Protein AF-A0A6I3U8N3-F1 (afdb_monomer_lite)

Radius of gyration: 14.9 Å; chains: 1; bounding box: 33×36×46 Å

Secondary structure (DSSP, 8-state):
-------HHHHHHHHHHHHTT--TTT--EEEE---TTTTTBEEEE-HHHHHHH---SS-BGGGSSB-TTT--B-HHHHHHTT---SHHHHHHHHHHHHH-EEE---HHHHHHHHH--

Foldseek 3Di:
DDPPPDPVQLVQQLVVQVVVVHHQQPAWEWAFAPDPVRQAFTQHTGPVVCVLFVDDRGDGQVLTQAHLPVLAGDPPSCVVVVHDDDPVSRVSSSVNSVRHHYHYDPVVSVVVVVVVD

Organism: Streptococcus pneumoniae (NCBI:txid1313)

Sequence (117 aa):
SDIAFVDMKSFYASVECVKRGLHPLKTSLCVMSRADNSTGLILASSPMFKKIFGKSNVGRAYDLPFDIKTRKFSYYNARKQGLPTASDYVRYIEDWAQVTLIVPPRMDEYIAVNMEI

pLDDT: mean 82.42, std 14.7, range [34.25, 97.44]

InterPro domains:
  IPR043502 DNA/RNA polymerase superfamily [SSF56672] (2-106)

Structure (mmCIF, N/CA/C/O backbone):
data_AF-A0A6I3U8N3-F1
#
_entry.id   AF-A0A6I3U8N3-F1
#
loop_
_atom_site.group_PDB
_atom_site.id
_atom_site.type_symbol
_atom_site.label_atom_id
_atom_site.label_alt_id
_atom_site.label_comp_id
_atom_site.label_asym_id
_atom_site.label_entity_id
_atom_site.label_seq_id
_atom_site.pdbx_PDB_ins_code
_atom_site.Cartn_x
_atom_site.Cartn_y
_atom_site.Cartn_z
_atom_site.occupancy
_atom_site.B_iso_or_equiv
_atom_site.auth_seq_id
_atom_site.auth_comp_id
_atom_site.auth_asym_id
_atom_site.auth_atom_id
_atom_site.pdbx_PDB_model_num
ATOM 1 N N . SER A 1 1 ? 5.842 -19.341 28.053 1.00 34.25 1 SER A N 1
ATOM 2 C CA . SER A 1 1 ? 5.016 -18.245 27.523 1.00 34.25 1 SER A CA 1
ATOM 3 C C . SER A 1 1 ? 5.519 -17.906 26.140 1.00 34.25 1 SER A C 1
ATOM 5 O O . SER A 1 1 ? 6.607 -17.354 26.032 1.00 34.25 1 SER A O 1
ATOM 7 N N . ASP A 1 2 ? 4.796 -18.309 25.098 1.00 37.59 2 ASP A N 1
ATOM 8 C CA . ASP A 1 2 ? 5.155 -17.985 23.717 1.00 37.59 2 ASP A CA 1
ATOM 9 C C . ASP A 1 2 ? 4.878 -16.501 23.469 1.00 37.59 2 ASP A C 1
ATOM 11 O O . ASP A 1 2 ? 3.731 -16.055 23.449 1.00 37.59 2 ASP A O 1
ATOM 15 N N . ILE A 1 3 ? 5.941 -15.709 23.347 1.00 38.94 3 ILE A N 1
ATOM 16 C CA . ILE A 1 3 ? 5.838 -14.285 23.027 1.00 38.94 3 ILE A CA 1
ATOM 17 C C . ILE A 1 3 ? 5.549 -14.188 21.526 1.00 38.94 3 ILE A C 1
ATOM 19 O O . ILE A 1 3 ? 6.460 -14.216 20.698 1.00 38.94 3 ILE A O 1
ATOM 23 N N . ALA A 1 4 ? 4.270 -14.104 21.159 1.00 47.03 4 ALA A N 1
ATOM 24 C CA . ALA A 1 4 ? 3.868 -13.778 19.798 1.00 47.03 4 ALA A CA 1
ATOM 25 C C . ALA A 1 4 ? 4.230 -12.311 19.519 1.00 47.03 4 ALA A C 1
ATOM 27 O O . ALA A 1 4 ? 3.577 -11.392 20.012 1.00 47.03 4 ALA A O 1
ATOM 28 N N . PHE A 1 5 ? 5.282 -12.079 18.732 1.00 46.09 5 PHE A N 1
ATOM 29 C CA . PHE A 1 5 ? 5.619 -10.751 18.217 1.00 46.09 5 PHE A CA 1
ATOM 30 C C . PHE A 1 5 ? 4.560 -10.320 17.193 1.00 46.09 5 PHE A C 1
ATOM 32 O O . PHE A 1 5 ? 4.715 -10.500 15.984 1.00 46.09 5 PHE A O 1
ATOM 39 N N . VAL A 1 6 ? 3.446 -9.774 17.681 1.00 54.66 6 VAL A N 1
ATOM 40 C CA . VAL A 1 6 ? 2.423 -9.158 16.836 1.00 54.66 6 VAL A CA 1
ATOM 41 C C . VAL A 1 6 ? 3.007 -7.863 16.279 1.00 54.66 6 VAL A C 1
ATOM 43 O O . VAL A 1 6 ? 3.333 -6.938 17.022 1.00 54.66 6 VAL A O 1
ATOM 46 N N . ASP A 1 7 ? 3.155 -7.782 14.957 1.00 66.94 7 ASP A N 1
ATOM 47 C CA . ASP A 1 7 ? 3.504 -6.531 14.290 1.00 66.94 7 ASP A CA 1
ATOM 48 C C . ASP A 1 7 ? 2.367 -5.521 14.509 1.00 66.94 7 ASP A C 1
ATOM 50 O O . ASP A 1 7 ? 1.373 -5.510 13.776 1.00 66.94 7 ASP A O 1
ATOM 54 N N . MET A 1 8 ? 2.522 -4.668 15.527 1.00 65.75 8 MET A N 1
ATOM 55 C CA . MET A 1 8 ? 1.541 -3.647 15.913 1.00 65.75 8 MET A CA 1
ATOM 56 C C . MET A 1 8 ? 1.136 -2.748 14.738 1.00 65.75 8 MET A C 1
ATOM 58 O O . MET A 1 8 ? 0.009 -2.264 14.674 1.00 65.75 8 MET A O 1
ATOM 62 N N . LYS A 1 9 ? 2.015 -2.542 13.752 1.00 71.38 9 LYS A N 1
ATOM 63 C CA . LYS A 1 9 ? 1.672 -1.734 12.578 1.00 71.38 9 LYS A CA 1
ATOM 64 C C . LYS A 1 9 ? 0.781 -2.502 11.606 1.00 71.38 9 LYS A C 1
ATOM 66 O O . LYS A 1 9 ? -0.125 -1.919 11.019 1.00 71.38 9 LYS A O 1
ATOM 71 N N . SER A 1 10 ? 0.971 -3.811 11.448 1.00 73.12 10 SER A N 1
ATOM 72 C CA . SER A 1 10 ? -0.003 -4.627 10.708 1.00 73.12 10 SER A CA 1
ATOM 73 C C . SER A 1 10 ? -1.323 -4.790 11.451 1.00 73.12 10 SER A C 1
ATOM 75 O O . SER A 1 10 ? -2.361 -4.918 10.797 1.00 73.12 10 SER A O 1
ATOM 77 N N . PHE A 1 11 ? -1.307 -4.712 12.782 1.00 77.81 11 PHE A N 1
ATOM 78 C CA . PHE A 1 11 ? -2.524 -4.658 13.583 1.00 77.81 11 PHE A CA 1
ATOM 79 C C . PHE A 1 11 ? -3.359 -3.411 13.257 1.00 77.81 11 PHE A C 1
ATOM 81 O O . PHE A 1 11 ? -4.518 -3.564 12.879 1.00 77.81 11 PHE A O 1
ATOM 88 N N . TYR A 1 12 ? -2.774 -2.206 13.234 1.00 80.56 12 TYR A N 1
ATOM 89 C CA . TYR A 1 12 ? -3.522 -0.993 12.858 1.00 80.56 12 TYR A CA 1
ATOM 90 C C . TYR A 1 12 ? -4.133 -1.072 11.452 1.00 80.56 12 TYR A C 1
ATOM 92 O O . TYR A 1 12 ? -5.293 -0.719 11.258 1.00 80.56 12 TYR A O 1
ATOM 100 N N . ALA A 1 13 ? -3.408 -1.609 10.465 1.00 86.19 13 ALA A N 1
ATOM 101 C CA . ALA A 1 13 ? -3.977 -1.820 9.131 1.00 86.19 13 ALA A CA 1
ATOM 102 C C . ALA A 1 13 ? -5.115 -2.861 9.123 1.00 86.19 13 ALA A C 1
ATOM 104 O O . ALA A 1 13 ? -6.034 -2.765 8.309 1.00 86.19 13 ALA A O 1
ATOM 105 N N . SER A 1 14 ? -5.077 -3.839 10.028 1.00 84.69 14 SER A N 1
ATOM 106 C CA . SER A 1 14 ? -6.140 -4.836 10.191 1.00 84.69 14 SER A CA 1
ATOM 107 C C . SER A 1 14 ? -7.378 -4.230 10.859 1.00 84.69 14 SER A C 1
ATOM 109 O O . SER A 1 14 ? -8.488 -4.478 10.394 1.00 84.69 14 SER A O 1
ATOM 111 N N . VAL A 1 15 ? -7.198 -3.368 11.865 1.00 84.62 15 VAL A N 1
ATOM 112 C CA . VAL A 1 15 ? -8.278 -2.567 12.471 1.00 84.62 15 VAL A CA 1
ATOM 113 C C . VAL A 1 15 ? -8.948 -1.689 11.413 1.00 84.62 15 VAL A C 1
ATOM 115 O O . VAL A 1 15 ? -10.174 -1.676 11.308 1.00 84.62 15 VAL A O 1
ATOM 118 N N . GLU A 1 16 ? -8.163 -1.026 10.559 1.00 88.56 16 GLU A N 1
ATOM 119 C CA . GLU A 1 16 ? -8.694 -0.227 9.449 1.00 88.56 16 GLU A CA 1
ATOM 120 C C . GLU A 1 16 ? -9.512 -1.059 8.452 1.00 88.56 16 GLU A C 1
ATOM 122 O O . GLU A 1 16 ? -10.511 -0.555 7.928 1.00 88.56 16 GLU A O 1
ATOM 127 N N . CYS A 1 17 ? -9.114 -2.312 8.194 1.00 89.69 17 CYS A N 1
ATOM 128 C CA . CYS A 1 17 ? -9.906 -3.239 7.386 1.00 89.69 17 CYS A CA 1
ATOM 129 C C . CYS A 1 17 ? -11.244 -3.546 8.070 1.00 89.69 17 CYS A C 1
ATOM 131 O O . CYS A 1 17 ? -12.295 -3.329 7.470 1.00 89.69 17 CYS A O 1
ATOM 133 N N . VAL A 1 18 ? -11.221 -3.977 9.336 1.00 87.81 18 VAL A N 1
ATOM 134 C CA . VAL A 1 18 ? -12.429 -4.375 10.082 1.00 87.81 18 VAL A CA 1
ATOM 135 C C . VAL A 1 18 ? -13.413 -3.214 10.214 1.00 87.81 18 VAL A C 1
ATOM 137 O O . VAL A 1 18 ? -14.592 -3.371 9.906 1.00 87.81 18 VAL A O 1
ATOM 140 N N . LYS A 1 19 ? -12.932 -2.016 10.563 1.00 86.69 19 LYS A N 1
ATOM 141 C CA . LYS A 1 19 ? -13.757 -0.798 10.665 1.00 86.69 19 LYS A CA 1
ATOM 142 C C . LYS A 1 19 ? -14.379 -0.369 9.327 1.00 86.69 19 LYS A C 1
ATOM 144 O O . LYS A 1 19 ? -15.320 0.415 9.326 1.00 86.69 19 LYS A O 1
ATOM 149 N N . ARG A 1 20 ? -13.864 -0.860 8.194 1.00 87.75 20 ARG A N 1
ATOM 150 C CA . ARG A 1 20 ? -14.428 -0.654 6.846 1.00 87.75 20 ARG A CA 1
ATOM 151 C C . ARG A 1 20 ? -15.272 -1.833 6.355 1.00 87.75 20 ARG A C 1
ATOM 153 O O . ARG A 1 20 ? -15.666 -1.836 5.194 1.00 87.75 20 ARG A O 1
ATOM 160 N N . GLY A 1 21 ? -15.522 -2.840 7.195 1.00 89.56 21 GLY A N 1
ATOM 161 C CA . GLY A 1 21 ? -16.228 -4.063 6.801 1.00 89.56 21 GLY A CA 1
ATOM 162 C C . GLY A 1 21 ? -15.415 -4.971 5.870 1.00 89.56 21 GLY A C 1
ATOM 163 O O . GLY A 1 21 ? -15.984 -5.777 5.139 1.00 89.56 21 GLY A O 1
ATOM 164 N N . LEU A 1 22 ? -14.087 -4.834 5.862 1.00 91.94 22 LEU A N 1
ATOM 165 C CA . LEU A 1 22 ? -13.176 -5.578 4.994 1.00 91.94 22 LEU A CA 1
ATOM 166 C C . LEU A 1 22 ? -12.472 -6.699 5.759 1.00 91.94 22 LEU A C 1
ATOM 168 O O . LEU A 1 22 ? -12.141 -6.571 6.937 1.00 91.94 22 LEU A O 1
ATOM 172 N N . HIS A 1 23 ? -12.165 -7.794 5.062 1.00 88.50 23 HIS A N 1
ATOM 173 C CA . HIS A 1 23 ? -11.481 -8.932 5.670 1.00 88.50 23 HIS A CA 1
ATOM 174 C C . HIS A 1 23 ? -9.972 -8.639 5.836 1.00 88.50 23 HIS A C 1
ATOM 176 O O . HIS A 1 23 ? -9.269 -8.520 4.823 1.00 88.50 23 HIS A O 1
ATOM 182 N N . PRO A 1 24 ? -9.423 -8.592 7.067 1.00 83.62 24 PRO A N 1
ATOM 183 C CA . PRO A 1 24 ? -8.069 -8.086 7.341 1.00 83.62 24 PRO A CA 1
ATOM 184 C C . PRO A 1 24 ? -6.945 -8.921 6.715 1.00 83.62 24 PRO A C 1
ATOM 186 O O . PRO A 1 24 ? -5.904 -8.391 6.340 1.00 83.62 24 PRO A O 1
ATOM 189 N N . LEU A 1 25 ? -7.164 -10.229 6.541 1.00 85.31 25 LEU A N 1
ATOM 190 C CA . LEU A 1 25 ? -6.173 -11.130 5.934 1.00 85.31 25 LEU A CA 1
ATOM 191 C C . LEU A 1 25 ? -6.238 -11.211 4.402 1.00 85.31 25 LEU A C 1
ATOM 193 O O . LEU A 1 25 ? -5.336 -11.777 3.794 1.00 85.31 25 LEU A O 1
ATOM 197 N N . LYS A 1 26 ? -7.303 -10.698 3.772 1.00 89.62 26 LYS A N 1
ATOM 198 C CA . LYS A 1 26 ? -7.512 -10.795 2.312 1.00 89.62 26 LYS A CA 1
ATOM 199 C C . LYS A 1 26 ? -7.361 -9.450 1.608 1.00 89.62 26 LYS A C 1
ATOM 201 O O . LYS A 1 26 ? -7.069 -9.407 0.420 1.00 89.62 26 LYS A O 1
ATOM 206 N N . THR A 1 27 ? -7.553 -8.363 2.343 1.00 93.31 27 THR A N 1
ATOM 207 C CA . THR A 1 27 ? -7.554 -7.006 1.801 1.00 93.31 27 THR A CA 1
ATOM 208 C C . THR A 1 27 ? -6.140 -6.448 1.765 1.00 93.31 27 THR A C 1
ATOM 210 O O . THR A 1 27 ? -5.449 -6.446 2.782 1.00 93.31 27 THR A O 1
ATOM 213 N N . SER A 1 28 ? -5.724 -5.931 0.608 1.00 93.50 28 SER A N 1
ATOM 214 C CA . SER A 1 28 ? -4.513 -5.117 0.500 1.00 93.50 28 SER A CA 1
ATOM 215 C C . SER A 1 28 ? -4.836 -3.676 0.900 1.00 93.50 28 SER A C 1
ATOM 217 O O . SER A 1 28 ? -5.481 -2.937 0.157 1.00 93.50 28 SER A O 1
ATOM 219 N N . LEU A 1 29 ? -4.421 -3.287 2.104 1.00 92.88 29 LEU A N 1
ATOM 220 C CA . LEU A 1 29 ? -4.573 -1.937 2.648 1.00 92.88 29 LEU A CA 1
ATOM 221 C C . LEU A 1 29 ? -3.236 -1.390 3.160 1.00 92.88 29 LEU A C 1
ATOM 223 O O . LEU A 1 29 ? -2.457 -2.109 3.797 1.00 92.88 29 LEU A O 1
ATOM 227 N N . CYS A 1 30 ? -3.005 -0.103 2.910 1.00 91.19 30 CYS A N 1
ATOM 228 C CA . CYS A 1 30 ? -1.874 0.675 3.395 1.00 91.19 30 CYS A CA 1
ATOM 229 C C . CYS A 1 30 ? -2.363 1.990 4.021 1.00 91.19 30 CYS A C 1
ATOM 231 O O . CYS A 1 30 ? -3.081 2.766 3.393 1.00 91.19 30 CYS A O 1
ATOM 233 N N . VAL A 1 31 ? -1.933 2.257 5.252 1.00 89.44 31 VAL A N 1
ATOM 234 C CA . VAL A 1 31 ? -2.144 3.526 5.953 1.00 89.44 31 VAL A CA 1
ATOM 235 C C . VAL A 1 31 ? -0.957 4.434 5.670 1.00 89.44 31 VAL A C 1
ATOM 237 O O . VAL A 1 31 ? 0.192 4.068 5.936 1.00 89.44 31 VAL A O 1
ATOM 240 N N . MET A 1 32 ? -1.223 5.621 5.139 1.00 88.69 32 MET A N 1
ATOM 241 C CA . MET A 1 32 ? -0.188 6.530 4.660 1.00 88.69 32 MET A CA 1
ATOM 242 C C . MET A 1 32 ? -0.379 7.937 5.218 1.00 88.69 32 MET A C 1
ATOM 244 O O . MET A 1 32 ? -1.494 8.457 5.262 1.00 88.69 32 MET A O 1
ATOM 248 N N . SER A 1 33 ? 0.718 8.559 5.649 1.00 86.12 33 SER A N 1
ATOM 249 C CA . SER A 1 33 ? 0.688 9.934 6.142 1.00 86.12 33 SER A CA 1
ATOM 250 C C . SER A 1 33 ? 0.374 10.909 5.005 1.00 86.12 33 SER A C 1
ATOM 252 O O . SER A 1 33 ? 0.913 10.792 3.903 1.00 86.12 33 SER A O 1
ATOM 254 N N . ARG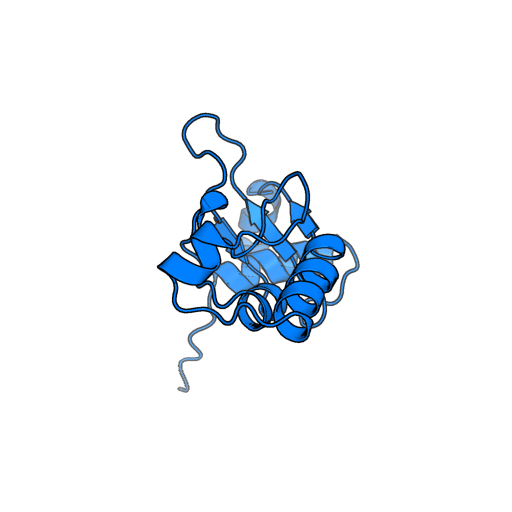 A 1 34 ? -0.499 11.878 5.297 1.00 75.56 34 ARG A N 1
ATOM 255 C CA . ARG A 1 34 ? -0.877 12.966 4.386 1.00 75.56 34 ARG A CA 1
ATOM 256 C C . ARG A 1 34 ? -0.075 14.249 4.593 1.00 75.56 34 ARG A C 1
ATOM 258 O O . ARG A 1 34 ? -0.326 15.206 3.877 1.00 75.56 34 ARG A O 1
ATOM 265 N N . ALA A 1 35 ? 0.812 14.299 5.586 1.00 61.44 35 ALA A N 1
ATOM 266 C CA . ALA A 1 35 ? 1.504 15.539 5.906 1.00 61.44 35 ALA A CA 1
ATOM 267 C C . ALA A 1 35 ? 2.418 15.962 4.746 1.00 61.44 35 ALA A C 1
ATOM 269 O O . ALA A 1 35 ? 3.107 15.133 4.144 1.00 61.44 35 ALA A O 1
ATOM 270 N N . ASP A 1 36 ? 2.433 17.260 4.445 1.00 54.88 36 ASP A N 1
ATOM 271 C CA . ASP A 1 36 ? 3.174 17.816 3.306 1.00 54.88 36 ASP A CA 1
ATOM 272 C C . ASP A 1 36 ? 4.677 17.491 3.384 1.00 54.88 36 ASP A C 1
ATOM 274 O O . ASP A 1 36 ? 5.325 17.223 2.373 1.00 54.88 36 ASP A O 1
ATOM 278 N N . ASN A 1 37 ? 5.209 17.394 4.607 1.00 58.09 37 ASN A N 1
ATOM 279 C CA . ASN A 1 37 ? 6.593 17.024 4.915 1.00 58.09 37 ASN A CA 1
ATOM 280 C C . ASN A 1 37 ? 6.861 15.503 4.961 1.00 58.09 37 ASN A C 1
ATOM 282 O O . ASN A 1 37 ? 8.018 15.078 4.993 1.00 58.09 37 ASN A O 1
ATOM 286 N N . SER A 1 38 ? 5.822 14.664 4.993 1.00 60.53 38 SER A N 1
ATOM 287 C CA . SER A 1 38 ? 5.949 13.206 5.105 1.00 60.53 38 SER A CA 1
ATOM 288 C C . SER A 1 38 ? 5.688 12.477 3.787 1.00 60.53 38 SER A C 1
ATOM 290 O O . SER A 1 38 ? 5.985 11.283 3.706 1.00 60.53 38 SER A O 1
ATOM 292 N N . THR A 1 39 ? 5.178 13.190 2.775 1.00 66.44 39 THR A N 1
ATOM 293 C CA . THR A 1 39 ? 5.049 12.821 1.353 1.00 66.44 39 THR A CA 1
ATOM 294 C C . THR A 1 39 ? 5.013 11.306 1.117 1.00 66.44 39 THR A C 1
ATOM 296 O O . THR A 1 39 ? 5.938 10.695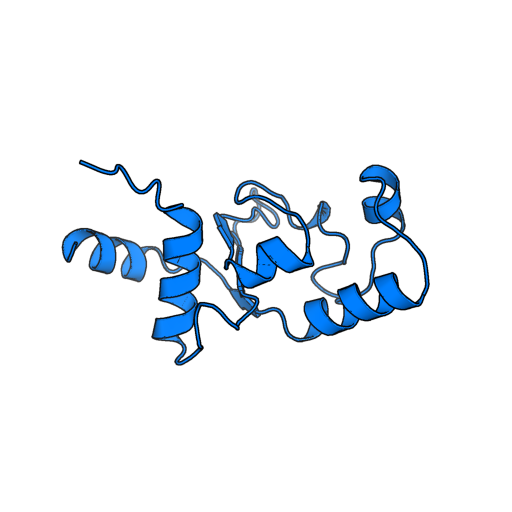 0.577 1.00 66.44 39 THR A O 1
ATOM 299 N N . GLY A 1 40 ? 3.941 10.669 1.591 1.00 80.00 40 GLY A N 1
ATOM 300 C CA . GLY A 1 40 ? 3.700 9.249 1.350 1.00 80.00 40 GLY A CA 1
ATOM 301 C C . GLY A 1 40 ? 4.431 8.280 2.285 1.00 80.00 40 GLY A C 1
ATOM 302 O O . GLY A 1 40 ? 4.717 7.150 1.893 1.00 80.00 40 GLY A O 1
ATOM 303 N N . LEU A 1 41 ? 4.752 8.682 3.515 1.00 87.31 41 LEU A N 1
ATOM 304 C CA . LEU A 1 41 ? 5.262 7.761 4.534 1.00 87.31 41 LEU A CA 1
ATOM 305 C C . LEU A 1 41 ? 4.222 6.675 4.855 1.00 87.31 41 LEU A C 1
ATOM 307 O O . LEU A 1 41 ? 3.100 6.991 5.260 1.00 87.31 41 LEU A O 1
ATOM 311 N N . ILE A 1 42 ? 4.607 5.405 4.717 1.00 87.75 42 ILE A N 1
ATOM 312 C CA . ILE A 1 42 ? 3.787 4.254 5.107 1.00 87.75 42 ILE A CA 1
ATOM 313 C C . ILE A 1 42 ? 3.866 4.099 6.626 1.00 87.75 42 ILE A C 1
ATOM 315 O O . ILE A 1 42 ? 4.934 3.841 7.180 1.00 87.75 42 ILE A O 1
ATOM 319 N N . LEU A 1 43 ? 2.724 4.252 7.293 1.00 86.12 43 LEU A N 1
ATOM 320 C CA . LEU A 1 43 ? 2.609 4.162 8.751 1.00 86.12 43 LEU A CA 1
ATOM 321 C C . LEU A 1 43 ? 2.271 2.737 9.200 1.00 86.12 43 LEU A C 1
ATOM 323 O O . LEU A 1 43 ? 2.796 2.250 10.200 1.00 86.12 43 LEU A O 1
ATOM 327 N N . ALA A 1 44 ? 1.408 2.068 8.437 1.00 87.81 44 ALA A N 1
ATOM 328 C CA . ALA A 1 44 ? 0.933 0.718 8.697 1.00 87.81 44 ALA A CA 1
ATOM 329 C C . ALA A 1 44 ? 0.522 0.049 7.382 1.00 87.81 44 ALA A C 1
ATOM 331 O O . ALA A 1 44 ? -0.001 0.704 6.483 1.00 87.81 44 ALA A O 1
ATOM 332 N N . SER A 1 45 ? 0.733 -1.259 7.255 1.00 89.19 45 SER A N 1
ATOM 333 C CA . SER A 1 45 ? 0.287 -2.021 6.088 1.00 89.19 45 SER A CA 1
ATOM 334 C C . SER A 1 45 ? -0.235 -3.402 6.472 1.00 89.19 45 SER A C 1
ATOM 336 O O . SER A 1 45 ? 0.268 -4.061 7.392 1.00 89.19 45 SER A O 1
ATOM 338 N N . SER A 1 46 ? -1.289 -3.814 5.771 1.00 90.62 46 SER A N 1
ATOM 339 C CA . SER A 1 46 ? -1.943 -5.112 5.944 1.00 90.62 46 SER A CA 1
ATOM 340 C C . SER A 1 46 ? -0.996 -6.267 5.590 1.00 90.62 46 SER A C 1
ATOM 342 O O . SER A 1 46 ? -0.098 -6.093 4.758 1.00 90.62 46 SER A O 1
ATOM 344 N N . PRO A 1 47 ? -1.206 -7.472 6.151 1.00 89.00 47 PRO A N 1
ATOM 345 C CA . PRO A 1 47 ? -0.419 -8.649 5.784 1.00 89.00 47 PRO A CA 1
ATOM 346 C C . PRO A 1 47 ? -0.422 -8.924 4.274 1.00 89.00 47 PRO A C 1
ATOM 348 O O . PRO A 1 47 ? 0.618 -9.263 3.710 1.00 89.00 47 PRO A O 1
ATOM 351 N N . MET A 1 48 ? -1.565 -8.720 3.606 1.00 91.44 48 MET A N 1
ATOM 352 C CA . MET A 1 48 ? -1.673 -8.909 2.160 1.00 91.44 48 MET A CA 1
ATOM 353 C C . MET A 1 48 ? -0.816 -7.894 1.399 1.00 91.44 48 MET A C 1
ATOM 355 O O . MET A 1 48 ? -0.009 -8.298 0.573 1.00 91.44 48 MET A O 1
ATOM 359 N N . PHE A 1 49 ? -0.899 -6.601 1.730 1.00 92.06 49 PHE A N 1
ATOM 360 C CA . PHE A 1 49 ? -0.086 -5.561 1.083 1.00 92.06 49 PHE A CA 1
ATOM 361 C C . PHE A 1 49 ? 1.412 -5.900 1.113 1.00 92.06 49 PHE A C 1
ATOM 363 O O . PHE A 1 49 ? 2.101 -5.824 0.095 1.00 92.06 49 PHE A O 1
ATOM 370 N N . LYS A 1 50 ? 1.915 -6.337 2.271 1.00 88.31 50 LYS A N 1
ATOM 371 C CA . LYS A 1 50 ? 3.321 -6.734 2.424 1.00 88.31 50 LYS A CA 1
ATOM 372 C C . LYS A 1 50 ? 3.685 -7.949 1.589 1.00 88.31 50 LYS A C 1
ATOM 374 O O . LYS A 1 50 ? 4.759 -7.976 0.998 1.00 88.31 50 LYS A O 1
ATOM 379 N N . LYS A 1 51 ? 2.798 -8.948 1.554 1.00 89.88 51 LYS A N 1
ATOM 380 C CA . LYS A 1 51 ? 2.999 -10.180 0.789 1.00 89.88 51 LYS A CA 1
ATOM 381 C C . LYS A 1 51 ? 3.151 -9.887 -0.703 1.00 89.88 51 LYS A C 1
ATOM 383 O O . LYS A 1 51 ? 4.004 -10.488 -1.340 1.00 89.88 51 LYS A O 1
ATOM 388 N N . ILE A 1 52 ? 2.342 -8.972 -1.236 1.00 91.44 52 ILE A N 1
ATOM 389 C CA . ILE A 1 52 ? 2.363 -8.622 -2.659 1.00 91.44 52 ILE A CA 1
ATOM 390 C C . ILE A 1 52 ? 3.558 -7.727 -3.002 1.00 91.44 52 ILE A C 1
ATOM 392 O O . ILE A 1 52 ? 4.279 -7.998 -3.956 1.00 91.44 52 ILE A O 1
ATOM 396 N N . PHE A 1 53 ? 3.767 -6.646 -2.244 1.00 90.25 53 PHE A N 1
ATOM 397 C CA . PHE A 1 53 ? 4.721 -5.597 -2.624 1.00 90.25 53 PHE A CA 1
ATOM 398 C C . PHE A 1 53 ? 6.091 -5.723 -1.947 1.00 90.25 53 PHE A C 1
ATOM 400 O O . PHE A 1 53 ? 6.964 -4.888 -2.180 1.00 90.25 53 PHE A O 1
ATOM 407 N N . GLY A 1 54 ? 6.288 -6.728 -1.089 1.00 78.06 54 GLY A N 1
ATOM 408 C CA . GLY A 1 54 ? 7.571 -7.029 -0.449 1.00 78.06 54 GLY A CA 1
ATOM 409 C C . GLY A 1 54 ? 8.080 -5.952 0.515 1.00 78.06 54 GLY A C 1
ATOM 410 O O . GLY A 1 54 ? 9.257 -5.954 0.870 1.00 78.06 54 GLY A O 1
ATOM 411 N N . LYS A 1 55 ? 7.233 -5.002 0.933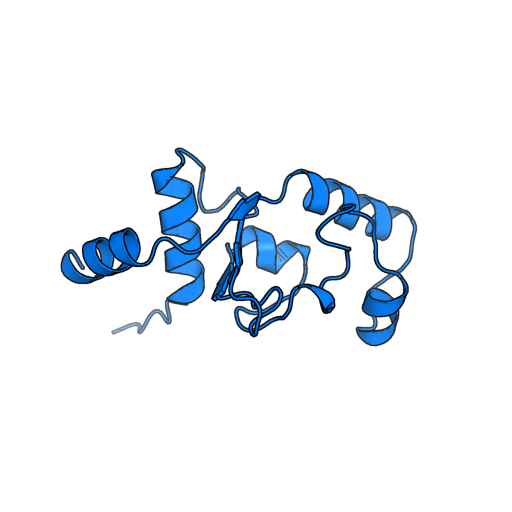 1.00 65.06 55 LYS A N 1
ATOM 412 C CA . LYS A 1 55 ? 7.629 -3.895 1.816 1.00 65.06 55 LYS A CA 1
ATOM 413 C C . LYS A 1 55 ? 7.266 -4.163 3.270 1.00 65.06 55 LYS A C 1
ATOM 415 O O . LYS A 1 55 ? 6.143 -4.540 3.583 1.00 65.06 55 LYS A O 1
ATOM 420 N N . SER A 1 56 ? 8.220 -3.916 4.167 1.00 60.31 56 SER A N 1
ATOM 421 C CA . SER A 1 56 ? 8.004 -3.854 5.614 1.00 60.31 56 SER A CA 1
ATOM 422 C C . SER A 1 56 ? 7.361 -2.517 6.025 1.00 60.31 56 SER A C 1
ATOM 424 O O . SER A 1 56 ? 7.299 -1.566 5.245 1.00 60.31 56 SER A O 1
ATOM 426 N N . ASN A 1 57 ? 6.867 -2.431 7.265 1.00 58.44 57 ASN A N 1
ATOM 427 C CA . ASN A 1 57 ? 6.076 -1.311 7.808 1.00 58.44 57 ASN A CA 1
ATOM 428 C C . ASN A 1 57 ? 6.856 0.014 8.056 1.00 58.44 57 ASN A C 1
ATOM 430 O O . ASN A 1 57 ? 6.566 0.747 9.007 1.00 58.44 57 ASN A O 1
ATOM 434 N N . VAL A 1 58 ? 7.864 0.332 7.239 1.00 58.03 58 VAL A N 1
ATOM 435 C CA . VAL A 1 58 ? 8.678 1.565 7.312 1.00 58.03 58 VAL A CA 1
ATOM 436 C C . VAL A 1 58 ? 9.167 1.951 5.905 1.00 58.03 58 VAL A C 1
ATOM 438 O O . VAL A 1 58 ? 10.358 2.105 5.655 1.00 58.03 58 VAL A O 1
ATOM 441 N N . GLY A 1 59 ? 8.247 2.022 4.943 1.00 74.88 59 GLY A N 1
ATOM 442 C CA . GLY A 1 59 ? 8.548 2.376 3.553 1.00 74.88 59 GLY A CA 1
ATOM 443 C C . GLY A 1 59 ? 8.022 3.755 3.171 1.00 74.88 59 GLY A C 1
ATOM 444 O O . GLY A 1 59 ? 7.154 4.320 3.841 1.00 74.88 59 GLY A O 1
ATOM 445 N N . ARG A 1 60 ? 8.516 4.296 2.059 1.00 85.38 60 ARG A N 1
ATOM 446 C CA . ARG A 1 60 ? 7.928 5.475 1.421 1.00 85.38 60 ARG A CA 1
ATOM 447 C C . ARG A 1 60 ? 7.136 5.053 0.194 1.00 85.38 60 ARG A C 1
ATOM 449 O O . ARG A 1 60 ? 7.477 4.084 -0.478 1.00 85.38 60 ARG A O 1
ATOM 456 N N . ALA A 1 61 ? 6.100 5.820 -0.114 1.00 85.75 61 ALA A N 1
ATOM 457 C CA . ALA A 1 61 ? 5.283 5.686 -1.311 1.00 85.75 61 ALA A CA 1
ATOM 458 C C . ALA A 1 61 ? 6.113 5.516 -2.585 1.00 85.75 61 ALA A C 1
ATOM 460 O O . ALA A 1 61 ? 5.836 4.642 -3.399 1.00 85.75 61 ALA A O 1
ATOM 461 N N . TYR A 1 62 ? 7.154 6.338 -2.731 1.00 86.19 62 TYR A N 1
ATOM 462 C CA . TYR A 1 62 ? 8.013 6.340 -3.909 1.00 86.19 62 TYR A CA 1
ATOM 463 C C . TYR A 1 62 ? 8.928 5.115 -4.004 1.00 86.19 62 TYR A C 1
ATOM 465 O O . TYR A 1 62 ? 9.518 4.909 -5.055 1.00 86.19 62 TYR A O 1
ATOM 473 N N . ASP A 1 63 ? 9.055 4.300 -2.952 1.00 87.88 63 ASP A N 1
ATOM 474 C CA . ASP A 1 63 ? 9.825 3.053 -2.994 1.00 87.88 63 ASP A CA 1
ATOM 475 C C . ASP A 1 63 ? 8.972 1.856 -3.437 1.00 87.88 63 ASP A C 1
ATOM 477 O O . ASP A 1 63 ? 9.489 0.741 -3.557 1.00 87.88 63 ASP A O 1
ATOM 481 N N . LEU A 1 64 ? 7.666 2.040 -3.650 1.00 91.06 64 LEU A N 1
ATOM 482 C CA . LEU A 1 64 ? 6.795 0.973 -4.129 1.00 91.06 64 LEU A CA 1
ATOM 483 C C . LEU A 1 64 ? 7.133 0.602 -5.582 1.00 91.06 64 LEU A C 1
ATOM 485 O O . LEU A 1 64 ? 7.565 1.454 -6.367 1.00 91.06 64 LEU A O 1
ATOM 489 N N . PRO A 1 65 ? 6.905 -0.663 -5.981 1.00 93.38 65 PRO A N 1
ATOM 490 C CA . PRO A 1 65 ? 7.083 -1.098 -7.365 1.00 93.38 65 PRO A CA 1
ATOM 491 C C . PRO A 1 65 ? 5.998 -0.549 -8.306 1.00 93.38 65 PRO A C 1
ATOM 493 O O . PRO A 1 65 ? 5.935 -0.948 -9.462 1.00 93.38 65 PRO A O 1
ATOM 496 N N . PHE A 1 66 ? 5.146 0.362 -7.835 1.00 93.44 66 PHE A N 1
ATOM 497 C CA . PHE A 1 66 ? 4.124 1.045 -8.614 1.00 93.44 66 PHE A CA 1
ATOM 498 C C . PHE A 1 66 ? 3.979 2.496 -8.146 1.00 93.44 66 PHE A C 1
ATOM 500 O O . PHE A 1 66 ? 4.289 2.827 -7.000 1.00 93.44 66 PHE A O 1
ATOM 507 N N . ASP A 1 67 ? 3.492 3.361 -9.027 1.00 91.69 67 ASP A N 1
ATOM 508 C CA . ASP A 1 67 ? 3.136 4.733 -8.688 1.00 91.69 67 ASP A CA 1
ATOM 509 C C . ASP A 1 67 ? 1.744 4.785 -8.040 1.00 91.69 67 ASP A C 1
ATOM 511 O O . ASP A 1 67 ? 0.769 4.237 -8.549 1.00 91.69 67 ASP A O 1
ATOM 515 N N . ILE A 1 68 ? 1.631 5.466 -6.902 1.00 89.50 68 ILE A N 1
ATOM 516 C CA . ILE A 1 68 ? 0.398 5.489 -6.102 1.00 89.50 68 ILE A CA 1
ATOM 517 C C . ILE A 1 68 ? -0.767 6.197 -6.801 1.00 89.50 68 ILE A C 1
ATOM 519 O O . ILE A 1 68 ? -1.928 5.864 -6.548 1.00 89.50 68 ILE A O 1
ATOM 523 N N . LYS A 1 69 ? -0.485 7.186 -7.652 1.00 89.06 69 LYS A N 1
ATOM 524 C CA . LYS A 1 69 ? -1.528 7.990 -8.299 1.00 89.06 69 LYS A CA 1
ATOM 525 C C . LYS A 1 69 ? -2.080 7.269 -9.522 1.00 89.06 69 LYS A C 1
ATOM 527 O O . LYS A 1 69 ? -3.288 7.145 -9.676 1.00 89.06 69 LYS A O 1
ATOM 532 N N . THR A 1 70 ? -1.185 6.777 -10.365 1.00 92.88 70 THR A N 1
ATOM 533 C CA . THR A 1 70 ? -1.501 6.127 -11.642 1.00 92.88 70 THR A CA 1
ATOM 534 C C . THR A 1 70 ? -1.739 4.627 -11.503 1.00 92.88 70 THR A C 1
ATOM 536 O O . THR A 1 70 ? -2.318 4.021 -12.401 1.00 92.88 70 THR A O 1
ATOM 539 N N . ARG A 1 71 ? -1.294 4.020 -10.393 1.00 93.62 71 ARG A N 1
ATOM 540 C CA . ARG A 1 71 ? -1.310 2.567 -10.145 1.00 93.62 71 ARG A CA 1
ATOM 541 C C . ARG A 1 71 ? -0.547 1.762 -11.198 1.00 93.62 71 ARG A C 1
ATOM 543 O O . ARG A 1 71 ? -0.780 0.567 -11.356 1.00 93.62 71 ARG A O 1
ATOM 550 N N . LYS A 1 72 ? 0.377 2.420 -11.902 1.00 96.06 72 LYS A N 1
ATOM 551 C CA . LYS A 1 72 ? 1.226 1.818 -12.927 1.00 96.06 72 LYS A CA 1
ATOM 552 C C . LYS A 1 72 ? 2.539 1.330 -12.357 1.00 96.06 72 LYS A C 1
ATOM 554 O O . LYS A 1 72 ? 3.081 1.936 -11.433 1.00 96.06 72 LYS A O 1
ATOM 559 N N . PHE A 1 73 ? 3.047 0.239 -12.916 1.00 96.12 73 PHE A N 1
ATOM 560 C CA . PHE A 1 73 ? 4.307 -0.350 -12.491 1.00 96.12 73 PHE A CA 1
ATOM 561 C C . PHE A 1 73 ? 5.477 0.622 -12.692 1.00 96.12 73 PHE A C 1
ATOM 563 O O . PHE A 1 73 ? 5.617 1.260 -13.736 1.00 96.12 73 PHE A O 1
ATOM 570 N N . SER A 1 74 ? 6.354 0.711 -11.695 1.00 94.75 74 SER A N 1
ATOM 571 C CA . SER A 1 74 ? 7.559 1.535 -11.736 1.00 94.75 74 SER A CA 1
ATOM 572 C C . SER A 1 74 ? 8.770 0.669 -12.065 1.00 94.75 74 SER A C 1
ATOM 574 O O . SER A 1 74 ? 9.398 0.081 -11.182 1.00 94.75 74 SER A O 1
ATOM 576 N N . TYR A 1 75 ? 9.142 0.626 -13.348 1.00 94.69 75 TYR A N 1
ATOM 577 C CA . TYR A 1 75 ? 10.344 -0.084 -13.806 1.00 94.69 75 TYR A CA 1
ATOM 578 C C . TYR A 1 75 ? 11.620 0.434 -13.139 1.00 94.69 75 TYR A C 1
ATOM 580 O O . TYR A 1 75 ? 12.526 -0.343 -12.845 1.00 94.69 75 TYR A O 1
ATOM 588 N N . TYR A 1 76 ? 11.683 1.740 -12.873 1.00 93.38 76 TYR A N 1
ATOM 589 C CA . TYR A 1 76 ? 12.804 2.354 -12.171 1.00 93.38 76 TYR A CA 1
ATOM 590 C C . TYR A 1 76 ? 12.946 1.795 -10.748 1.00 93.38 76 TYR A C 1
ATOM 592 O O . TYR A 1 76 ? 14.007 1.281 -10.385 1.00 93.38 76 TYR A O 1
ATOM 600 N N . ASN A 1 77 ? 11.862 1.811 -9.964 1.00 90.69 77 ASN A N 1
ATOM 601 C CA . ASN A 1 77 ? 11.881 1.302 -8.591 1.00 90.69 77 ASN A CA 1
ATOM 602 C C . ASN A 1 77 ? 12.096 -0.208 -8.542 1.00 90.69 77 ASN A C 1
ATOM 604 O O . ASN A 1 77 ? 12.784 -0.686 -7.641 1.00 90.69 77 ASN A O 1
ATOM 608 N N . ALA A 1 78 ? 11.527 -0.949 -9.495 1.00 90.81 78 ALA A N 1
ATOM 609 C CA . ALA A 1 78 ? 11.710 -2.388 -9.600 1.00 90.81 78 ALA A CA 1
ATOM 610 C C . ALA A 1 78 ? 13.178 -2.749 -9.845 1.00 90.81 78 ALA A C 1
ATOM 612 O O . ALA A 1 78 ? 13.737 -3.543 -9.094 1.00 90.81 78 ALA A O 1
ATOM 613 N N . ARG A 1 79 ? 13.840 -2.093 -10.809 1.00 91.75 79 ARG A N 1
ATOM 614 C CA . ARG A 1 79 ? 15.271 -2.302 -11.090 1.00 91.75 79 ARG A CA 1
ATOM 615 C C . ARG A 1 79 ? 16.153 -1.947 -9.898 1.00 91.75 79 ARG A C 1
ATOM 617 O O . ARG A 1 79 ? 17.030 -2.729 -9.549 1.00 91.75 79 ARG A O 1
ATOM 624 N N . LYS A 1 80 ? 15.882 -0.818 -9.232 1.00 90.50 80 LYS A N 1
ATOM 625 C CA . LYS A 1 80 ? 16.605 -0.403 -8.016 1.00 90.50 80 LYS A CA 1
ATOM 626 C C . LYS A 1 80 ? 16.517 -1.450 -6.896 1.00 90.50 80 LYS A C 1
ATOM 628 O O . LYS A 1 80 ? 17.422 -1.546 -6.077 1.00 90.50 80 LYS A O 1
ATOM 633 N N . GLN A 1 81 ? 15.429 -2.217 -6.857 1.00 87.81 81 GLN A N 1
ATOM 634 C CA . GLN A 1 81 ? 15.162 -3.237 -5.842 1.00 87.81 8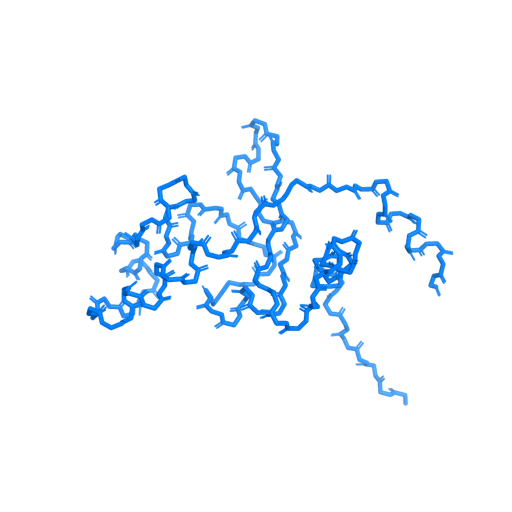1 GLN A CA 1
ATOM 635 C C . GLN A 1 81 ? 15.485 -4.664 -6.304 1.00 87.81 81 GLN A C 1
ATOM 637 O O . GLN A 1 81 ? 15.269 -5.599 -5.539 1.00 87.81 81 GLN A O 1
ATOM 642 N N . GLY A 1 82 ? 15.966 -4.849 -7.539 1.00 90.19 82 GLY A N 1
ATOM 643 C CA . GLY A 1 82 ? 16.194 -6.178 -8.113 1.00 90.19 82 GLY A CA 1
ATOM 644 C C . GLY A 1 82 ? 14.913 -6.996 -8.319 1.00 90.19 82 GLY A C 1
ATOM 645 O O . GLY A 1 82 ? 14.970 -8.222 -8.339 1.00 90.19 82 GLY A O 1
ATOM 646 N N . LEU A 1 83 ? 13.754 -6.341 -8.445 1.00 90.81 83 LEU A N 1
ATOM 647 C CA . LEU A 1 83 ? 12.478 -7.014 -8.679 1.00 90.81 83 LEU A CA 1
ATOM 648 C C . LEU A 1 83 ? 12.348 -7.457 -10.146 1.00 90.81 83 LEU A C 1
ATOM 650 O O . LEU A 1 83 ? 12.881 -6.785 -11.039 1.00 90.81 83 LEU A O 1
ATOM 654 N N . PRO A 1 84 ? 11.603 -8.544 -10.422 1.00 93.38 84 PRO A N 1
ATOM 655 C CA . PRO A 1 84 ? 11.319 -8.965 -11.787 1.00 93.38 84 PRO A CA 1
ATOM 656 C C . PRO A 1 84 ? 10.657 -7.850 -12.609 1.00 93.38 84 PRO A C 1
ATOM 658 O O . PRO A 1 84 ? 9.949 -6.992 -12.084 1.00 93.38 84 PRO A O 1
ATOM 661 N N . THR A 1 85 ? 10.883 -7.868 -13.922 1.00 94.44 85 THR A N 1
ATOM 662 C CA . THR A 1 85 ? 10.259 -6.927 -14.878 1.00 94.44 85 THR A CA 1
ATOM 663 C C . THR A 1 85 ? 9.579 -7.643 -16.048 1.00 94.44 85 THR A C 1
ATOM 665 O O . THR A 1 85 ? 9.240 -7.019 -17.049 1.00 94.44 85 THR A O 1
ATOM 668 N N . ALA A 1 86 ? 9.370 -8.957 -15.914 1.00 96.25 86 ALA A N 1
ATOM 669 C CA . ALA A 1 86 ? 8.611 -9.757 -16.865 1.00 96.25 86 ALA A CA 1
ATOM 670 C C . ALA A 1 86 ? 7.131 -9.332 -16.881 1.00 96.25 86 ALA A C 1
ATOM 672 O O . ALA A 1 86 ? 6.597 -8.845 -15.881 1.00 96.25 86 ALA A O 1
ATOM 673 N N . SER A 1 87 ? 6.471 -9.486 -18.031 1.00 96.00 87 SER A N 1
ATOM 674 C CA . SER A 1 87 ? 5.115 -8.968 -18.264 1.00 96.00 87 SER A CA 1
ATOM 675 C C . SER A 1 87 ? 4.065 -9.526 -17.298 1.00 96.00 87 SER A C 1
ATOM 677 O O . SER A 1 87 ? 3.137 -8.814 -16.920 1.00 96.00 87 SER A O 1
ATOM 679 N N . ASP A 1 88 ? 4.211 -10.784 -16.890 1.00 96.94 88 ASP A N 1
ATOM 680 C CA . ASP A 1 88 ? 3.361 -11.460 -15.908 1.00 96.94 88 ASP A CA 1
ATOM 681 C C . ASP A 1 88 ? 3.483 -10.828 -14.513 1.00 96.94 88 ASP A C 1
ATOM 683 O O . ASP A 1 88 ? 2.469 -10.511 -13.888 1.00 96.94 88 ASP A O 1
ATOM 687 N N . TYR A 1 89 ? 4.707 -10.554 -14.061 1.00 95.19 89 TYR A N 1
ATOM 688 C CA . TYR A 1 89 ? 4.963 -9.881 -12.791 1.00 95.19 89 TYR A CA 1
ATOM 689 C C . TYR A 1 89 ? 4.500 -8.420 -12.806 1.00 95.19 89 TYR A C 1
ATOM 691 O O . TYR A 1 89 ? 3.882 -7.955 -11.849 1.00 95.19 89 TYR A O 1
ATOM 699 N N . VAL A 1 90 ? 4.746 -7.699 -13.905 1.00 96.56 90 VAL A N 1
ATOM 700 C CA . VAL A 1 90 ? 4.263 -6.320 -14.082 1.00 96.56 90 VAL A CA 1
ATOM 701 C C . VAL A 1 90 ? 2.743 -6.277 -13.946 1.00 96.56 90 VAL A C 1
ATOM 703 O O . VAL A 1 90 ? 2.224 -5.505 -13.140 1.00 96.56 90 VAL A O 1
ATOM 706 N N . ARG A 1 91 ? 2.032 -7.150 -14.670 1.00 97.44 91 ARG A N 1
ATOM 707 C CA . ARG A 1 91 ? 0.571 -7.247 -14.594 1.00 97.44 91 ARG A CA 1
ATOM 708 C C . ARG A 1 91 ? 0.098 -7.620 -13.191 1.00 97.44 91 ARG A C 1
ATOM 710 O O . ARG A 1 91 ? -0.816 -6.983 -12.687 1.00 97.44 91 ARG A O 1
ATOM 717 N N . TYR A 1 92 ? 0.742 -8.588 -12.541 1.00 96.19 92 TYR A N 1
ATOM 718 C CA . TYR A 1 92 ? 0.424 -8.965 -11.163 1.00 96.19 92 TYR A CA 1
ATOM 719 C C . TYR A 1 92 ? 0.502 -7.771 -10.201 1.00 96.19 92 TYR A C 1
ATOM 721 O O . TYR A 1 92 ? -0.411 -7.557 -9.402 1.00 96.19 92 TYR A O 1
ATOM 729 N N . ILE A 1 93 ? 1.561 -6.962 -10.293 1.00 95.75 93 ILE A N 1
ATOM 730 C CA . ILE A 1 93 ? 1.719 -5.777 -9.445 1.00 95.75 93 ILE A CA 1
ATOM 731 C C . ILE A 1 93 ? 0.674 -4.708 -9.777 1.00 95.75 93 ILE A C 1
ATOM 733 O O . ILE A 1 93 ? 0.114 -4.128 -8.849 1.00 95.75 93 ILE A O 1
ATOM 737 N N . GLU A 1 94 ? 0.385 -4.453 -11.057 1.00 97.00 94 GLU A N 1
ATOM 738 C CA . GLU A 1 94 ? -0.653 -3.488 -11.446 1.00 97.00 94 GLU A CA 1
ATOM 739 C C . GLU A 1 94 ? -2.048 -3.930 -10.982 1.00 97.00 94 GLU A C 1
ATOM 741 O O . GLU A 1 94 ? -2.756 -3.128 -10.372 1.00 97.00 94 GLU A O 1
ATOM 746 N N . ASP A 1 95 ? -2.417 -5.199 -11.179 1.00 97.25 95 ASP A N 1
ATOM 747 C CA . ASP A 1 95 ? -3.710 -5.760 -10.764 1.00 97.25 95 ASP A CA 1
ATOM 748 C C . ASP A 1 95 ? -3.925 -5.562 -9.252 1.00 97.25 95 ASP A C 1
ATOM 750 O O . ASP A 1 95 ? -4.969 -5.069 -8.810 1.00 97.25 95 ASP A O 1
ATOM 754 N N . TRP A 1 96 ? -2.901 -5.850 -8.442 1.00 96.38 96 TRP A N 1
ATOM 755 C CA . TRP A 1 96 ? -2.957 -5.604 -7.001 1.00 96.38 96 TRP A CA 1
ATOM 756 C C . TRP A 1 96 ? -2.910 -4.122 -6.630 1.00 96.38 96 TRP A C 1
ATOM 758 O O . TRP A 1 96 ? -3.554 -3.715 -5.657 1.00 96.38 96 TRP A O 1
ATOM 768 N N . ALA A 1 97 ? -2.170 -3.296 -7.368 1.00 94.62 97 ALA A N 1
ATOM 769 C CA . ALA A 1 97 ? -2.111 -1.859 -7.127 1.00 94.62 97 ALA A CA 1
ATOM 770 C C . ALA A 1 97 ? -3.484 -1.203 -7.323 1.00 94.62 97 ALA A C 1
ATOM 772 O O . ALA A 1 97 ? -3.826 -0.316 -6.538 1.00 94.62 97 ALA A O 1
ATOM 773 N N . GLN A 1 98 ? -4.284 -1.655 -8.294 1.00 95.31 98 GLN A N 1
ATOM 774 C CA . GLN A 1 98 ? -5.642 -1.146 -8.537 1.00 95.31 98 GLN A CA 1
ATOM 775 C C . GLN A 1 98 ? -6.585 -1.406 -7.358 1.00 95.31 98 GLN A C 1
ATOM 777 O O . GLN A 1 98 ? -7.325 -0.515 -6.946 1.00 95.31 98 GLN A O 1
ATOM 782 N N . VAL A 1 99 ? -6.531 -2.606 -6.775 1.00 94.88 99 VAL A N 1
ATOM 783 C CA . VAL A 1 99 ? -7.422 -2.999 -5.666 1.00 94.88 99 VAL A CA 1
ATOM 784 C C . VAL A 1 99 ? -6.898 -2.589 -4.288 1.00 94.88 99 VAL A C 1
ATOM 786 O O . VAL A 1 99 ? -7.594 -2.734 -3.284 1.00 94.88 99 VAL A O 1
ATOM 789 N N . THR A 1 100 ? -5.666 -2.085 -4.209 1.00 93.81 100 THR A N 1
ATOM 790 C CA . THR A 1 100 ? -5.054 -1.700 -2.938 1.00 93.81 100 THR A CA 1
ATOM 791 C C . THR A 1 100 ? -5.630 -0.393 -2.404 1.00 93.81 100 THR A C 1
ATOM 793 O O . THR A 1 100 ? -5.512 0.671 -3.026 1.00 93.81 100 THR A O 1
ATOM 796 N N . LEU A 1 101 ? -6.155 -0.449 -1.183 1.00 93.06 101 LEU A N 1
ATOM 797 C CA . LEU A 1 101 ? -6.685 0.710 -0.477 1.00 93.06 101 LEU A CA 1
ATOM 798 C C . LEU A 1 101 ? -5.559 1.494 0.189 1.00 93.06 101 LEU A C 1
ATOM 800 O O . LEU A 1 101 ? -4.809 0.961 1.004 1.00 93.06 101 LEU A O 1
ATOM 804 N N . ILE A 1 102 ? -5.465 2.780 -0.138 1.00 90.62 102 ILE A N 1
ATOM 805 C CA . ILE A 1 102 ? -4.520 3.706 0.489 1.00 90.62 102 ILE A CA 1
ATOM 806 C C . ILE A 1 102 ? -5.341 4.707 1.284 1.00 90.62 102 ILE A C 1
ATOM 808 O O . ILE A 1 102 ? -6.124 5.464 0.710 1.00 90.62 102 ILE A O 1
ATOM 812 N N . VAL A 1 103 ? -5.198 4.667 2.605 1.00 90.25 103 VAL A N 1
ATOM 813 C CA . VAL A 1 103 ? -6.052 5.415 3.532 1.00 90.25 103 VAL A CA 1
ATOM 814 C C . VAL A 1 103 ? -5.214 6.313 4.444 1.00 90.25 103 VAL A C 1
ATOM 816 O O . VAL A 1 103 ? -4.071 5.970 4.759 1.00 90.25 103 VAL A O 1
ATOM 819 N N . PRO A 1 104 ? -5.744 7.469 4.876 1.00 88.12 104 PRO A N 1
ATOM 820 C CA . PRO A 1 104 ? -5.086 8.273 5.896 1.00 88.12 104 PRO A CA 1
ATOM 821 C C . PRO A 1 104 ? -5.165 7.594 7.274 1.00 88.12 104 PRO A C 1
ATOM 823 O O . PRO A 1 104 ? -6.071 6.790 7.502 1.00 88.12 104 PRO A O 1
ATOM 826 N N . PRO A 1 105 ? -4.249 7.907 8.207 1.00 84.75 105 PRO A N 1
ATOM 827 C CA . PRO A 1 105 ? -4.345 7.425 9.579 1.00 84.75 105 PRO A CA 1
ATOM 828 C C . PRO A 1 105 ? -5.555 8.032 10.300 1.00 84.75 105 PRO A C 1
ATOM 830 O O . PRO A 1 105 ? -5.806 9.231 10.182 1.00 84.75 105 PRO A O 1
ATOM 833 N N . ARG A 1 106 ? -6.249 7.208 11.091 1.00 84.06 106 ARG A N 1
ATOM 834 C CA . ARG A 1 106 ? -7.293 7.616 12.044 1.00 84.06 106 ARG A CA 1
ATOM 835 C C . ARG A 1 106 ? -6.799 7.328 13.460 1.00 84.06 106 ARG A C 1
ATOM 837 O O . ARG A 1 106 ? -7.070 6.276 14.026 1.00 84.06 106 ARG A O 1
ATOM 844 N N . MET A 1 107 ? -5.922 8.202 13.958 1.00 73.44 107 MET A N 1
ATOM 845 C CA . MET A 1 107 ? -5.207 7.969 15.224 1.00 73.44 107 MET A CA 1
ATOM 846 C C . MET A 1 107 ? -6.149 7.947 16.432 1.00 73.44 107 MET A C 1
ATOM 848 O O . MET A 1 107 ? -5.895 7.212 17.379 1.00 73.44 107 MET A O 1
ATOM 852 N N . ASP A 1 108 ? -7.236 8.710 16.373 1.00 72.69 108 ASP A N 1
ATOM 853 C CA . ASP A 1 108 ? -8.353 8.694 17.317 1.00 72.69 108 ASP A CA 1
ATOM 854 C C . ASP A 1 108 ? -8.940 7.285 17.503 1.00 72.69 108 ASP A C 1
ATOM 856 O O . ASP A 1 108 ? -9.069 6.810 18.631 1.00 72.69 108 ASP A O 1
ATOM 860 N N . GLU A 1 109 ? -9.190 6.571 16.404 1.00 72.06 109 GLU A N 1
ATOM 861 C CA . GLU A 1 109 ? -9.691 5.188 16.432 1.00 72.06 109 GLU A CA 1
ATOM 862 C C . GLU A 1 109 ? -8.650 4.204 16.987 1.00 72.06 109 GLU A C 1
ATOM 864 O O . GLU A 1 109 ? -8.992 3.257 17.694 1.00 72.06 109 GLU A O 1
ATOM 869 N N . TYR A 1 110 ? -7.365 4.413 16.688 1.00 73.12 110 TYR A N 1
ATOM 870 C CA . TYR A 1 110 ? -6.295 3.526 17.159 1.00 73.12 110 TYR A CA 1
ATOM 871 C C . TYR A 1 110 ? -6.049 3.645 18.661 1.00 73.12 110 TYR A C 1
ATOM 873 O O . TYR A 1 110 ? -5.780 2.640 19.316 1.00 73.12 110 TYR A O 1
ATOM 881 N N . ILE A 1 111 ? -6.138 4.862 19.204 1.00 70.88 111 ILE A N 1
ATOM 882 C CA . ILE A 1 111 ? -5.989 5.112 20.641 1.00 70.88 111 ILE A CA 1
ATOM 883 C C . ILE A 1 111 ? -7.121 4.426 21.411 1.00 70.88 111 ILE A C 1
ATOM 885 O O . ILE A 1 111 ? -6.845 3.785 22.420 1.00 70.88 111 ILE A O 1
ATOM 889 N N . ALA A 1 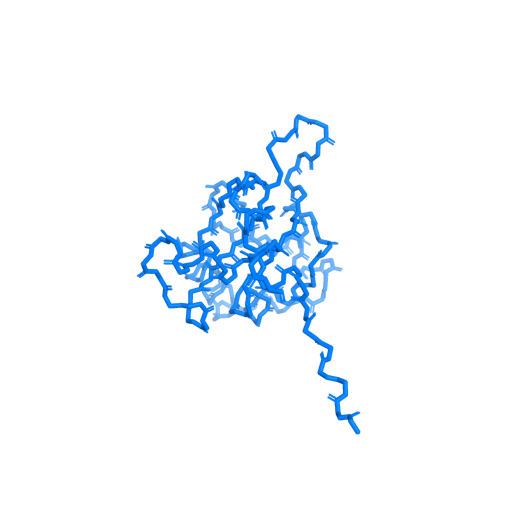112 ? -8.360 4.495 20.912 1.00 67.44 112 ALA A N 1
ATOM 890 C CA . ALA A 1 112 ? -9.492 3.794 21.518 1.00 67.44 112 ALA A CA 1
ATOM 891 C C . ALA A 1 112 ? -9.265 2.274 21.567 1.00 67.44 112 ALA A C 1
ATOM 893 O O . ALA A 1 112 ? -9.373 1.678 22.633 1.00 67.44 112 ALA A O 1
ATOM 894 N N . VAL A 1 113 ? -8.851 1.662 20.450 1.00 67.50 113 VAL A N 1
ATOM 895 C CA . VAL A 1 113 ? -8.580 0.213 20.394 1.00 67.50 113 VAL A CA 1
ATOM 896 C C . VAL A 1 113 ? -7.427 -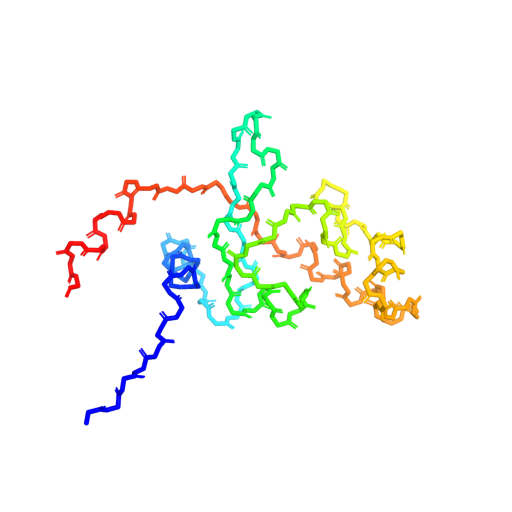0.196 21.317 1.00 67.50 113 VAL A C 1
ATOM 898 O O . VAL A 1 113 ? -7.502 -1.243 21.945 1.00 67.50 113 VAL A O 1
ATOM 901 N N . ASN A 1 114 ? -6.378 0.622 21.452 1.00 64.12 114 ASN A N 1
ATOM 902 C CA . ASN A 1 114 ? -5.274 0.328 22.373 1.00 64.12 114 ASN A CA 1
ATOM 903 C C . ASN A 1 114 ? -5.649 0.453 23.859 1.00 64.12 114 ASN A C 1
ATOM 905 O O . ASN A 1 114 ? -4.912 -0.065 24.688 1.00 64.12 114 ASN A O 1
ATOM 909 N N . MET A 1 115 ? -6.730 1.161 24.209 1.00 61.00 115 MET A N 1
ATOM 910 C CA . MET A 1 115 ? -7.227 1.241 25.592 1.00 61.00 115 MET A CA 1
ATOM 911 C C . MET A 1 115 ? -8.175 0.087 25.955 1.00 61.00 115 MET A C 1
ATOM 913 O O . MET A 1 115 ? -8.475 -0.097 27.130 1.00 61.00 115 MET A O 1
ATOM 917 N N . GLU A 1 116 ? -8.654 -0.671 24.964 1.00 56.78 116 GLU A N 1
ATOM 918 C CA . GLU A 1 116 ? -9.550 -1.827 25.135 1.00 56.78 116 GLU A CA 1
ATOM 919 C C . GLU A 1 116 ? -8.807 -3.180 25.170 1.00 56.78 116 GLU A C 1
ATOM 921 O O . GLU A 1 116 ? -9.439 -4.215 25.392 1.00 56.78 116 GLU A O 1
ATOM 926 N N . ILE A 1 117 ? -7.488 -3.179 24.940 1.00 51.41 117 ILE A N 1
ATOM 927 C CA . ILE A 1 117 ? -6.593 -4.354 24.953 1.00 51.41 117 ILE A CA 1
ATOM 928 C C . ILE A 1 117 ? -5.759 -4.338 26.232 1.00 51.41 117 ILE A C 1
ATOM 930 O O . ILE A 1 117 ? -5.610 -5.424 26.837 1.00 51.41 117 ILE A O 1
#